Protein AF-A0A2R4WRS2-F1 (afdb_monomer_lite)

Structure (mmCIF, N/CA/C/O backbone):
data_AF-A0A2R4WRS2-F1
#
_entry.id   AF-A0A2R4WRS2-F1
#
loop_
_atom_site.group_PDB
_atom_site.id
_atom_site.type_symbol
_atom_site.label_atom_id
_atom_site.label_alt_id
_atom_site.label_comp_id
_atom_site.label_asym_id
_atom_site.label_entity_id
_atom_site.label_seq_id
_atom_site.pdbx_PDB_ins_code
_atom_site.Cartn_x
_atom_site.Cartn_y
_atom_site.Cartn_z
_atom_site.occupancy
_atom_site.B_iso_or_equiv
_atom_site.auth_seq_id
_atom_site.auth_comp_id
_atom_site.auth_asym_id
_atom_site.auth_atom_id
_atom_site.pdbx_PDB_model_num
ATOM 1 N N . MET A 1 1 ? -9.589 -21.321 -9.821 1.00 43.41 1 MET A N 1
ATOM 2 C CA . MET A 1 1 ? -9.171 -20.183 -10.671 1.00 43.41 1 MET A CA 1
ATOM 3 C C . MET A 1 1 ? -8.634 -19.086 -9.768 1.00 43.41 1 MET A C 1
ATOM 5 O O . MET A 1 1 ? -9.381 -18.606 -8.930 1.00 43.41 1 MET A O 1
ATOM 9 N N . THR A 1 2 ? -7.355 -18.728 -9.886 1.00 56.81 2 THR A N 1
ATOM 10 C CA . THR A 1 2 ? -6.776 -17.585 -9.160 1.00 56.81 2 THR A CA 1
ATOM 11 C C . THR A 1 2 ? -7.000 -16.333 -10.000 1.00 56.81 2 THR A C 1
ATOM 13 O O . THR A 1 2 ? -6.465 -16.241 -11.102 1.00 56.81 2 THR A O 1
ATOM 16 N N . GLN A 1 3 ? -7.821 -15.401 -9.520 1.00 60.59 3 GLN A N 1
ATOM 17 C CA . GLN A 1 3 ? -8.048 -14.128 -10.201 1.00 60.59 3 GLN A CA 1
ATOM 18 C C . GLN A 1 3 ? -6.916 -13.159 -9.847 1.00 60.59 3 GLN A C 1
ATOM 20 O O . GLN A 1 3 ? -6.644 -12.919 -8.672 1.00 60.59 3 GLN A O 1
ATOM 25 N N . TYR A 1 4 ? -6.246 -12.620 -10.863 1.00 66.38 4 TYR A N 1
ATOM 26 C CA . TYR A 1 4 ? -5.280 -11.540 -10.690 1.00 66.38 4 TYR A CA 1
ATOM 27 C C . TYR A 1 4 ? -6.028 -10.218 -10.561 1.00 66.38 4 TYR A C 1
ATOM 29 O O . TYR A 1 4 ? -6.995 -9.979 -11.284 1.00 66.38 4 TYR A O 1
ATOM 37 N N . VAL A 1 5 ? -5.586 -9.372 -9.636 1.00 69.69 5 VAL A N 1
ATOM 38 C CA . VAL A 1 5 ? -6.177 -8.053 -9.401 1.00 69.69 5 VAL A CA 1
ATOM 39 C C . VAL A 1 5 ? -5.112 -6.999 -9.658 1.00 69.69 5 VAL A C 1
ATOM 41 O O . VAL A 1 5 ? -3.983 -7.139 -9.192 1.00 69.69 5 VAL A O 1
ATOM 44 N N . GLU A 1 6 ? -5.464 -5.958 -10.410 1.00 79.06 6 GLU A N 1
ATOM 45 C CA . GLU A 1 6 ? -4.556 -4.842 -10.676 1.00 79.06 6 GLU A CA 1
ATOM 46 C C . GLU A 1 6 ? -4.233 -4.061 -9.397 1.00 79.06 6 GLU A C 1
ATOM 48 O O . GLU A 1 6 ? -5.053 -3.965 -8.480 1.00 79.06 6 GLU A O 1
ATOM 53 N N . GLU A 1 7 ? -3.063 -3.422 -9.363 1.00 78.56 7 GLU A N 1
ATOM 54 C CA . GLU A 1 7 ? -2.617 -2.602 -8.231 1.00 78.56 7 GLU A CA 1
ATOM 55 C C . GLU A 1 7 ? -3.644 -1.522 -7.850 1.00 78.56 7 GLU A C 1
ATOM 57 O O . GLU A 1 7 ? -3.932 -1.321 -6.671 1.00 78.56 7 GLU A O 1
ATOM 62 N N . ARG A 1 8 ? -4.293 -0.899 -8.842 1.00 81.12 8 ARG A N 1
ATOM 63 C CA . ARG A 1 8 ? -5.374 0.075 -8.619 1.00 81.12 8 ARG A CA 1
ATOM 64 C C . ARG A 1 8 ? -6.547 -0.500 -7.826 1.00 81.12 8 ARG A C 1
ATOM 66 O O . ARG A 1 8 ? -7.088 0.182 -6.959 1.00 81.12 8 ARG A O 1
ATOM 73 N N . ALA A 1 9 ? -6.930 -1.746 -8.090 1.00 84.38 9 ALA A N 1
ATOM 74 C CA . ALA A 1 9 ? -8.009 -2.405 -7.362 1.00 84.38 9 ALA A CA 1
ATOM 75 C C . ALA A 1 9 ? -7.596 -2.732 -5.917 1.00 84.38 9 ALA A C 1
ATOM 77 O O . ALA A 1 9 ? -8.408 -2.605 -4.997 1.00 84.38 9 ALA A O 1
ATOM 78 N N . VAL A 1 10 ? -6.325 -3.089 -5.700 1.00 84.44 10 VAL A N 1
ATOM 79 C CA . VAL A 1 10 ? -5.772 -3.303 -4.353 1.00 84.44 10 VAL A CA 1
ATOM 80 C C . VAL A 1 10 ? -5.769 -1.997 -3.556 1.00 84.44 10 VAL A C 1
ATOM 82 O O . VAL A 1 10 ? -6.206 -1.986 -2.405 1.00 84.44 10 VAL A O 1
ATOM 85 N N . LEU A 1 11 ? -5.365 -0.884 -4.174 1.00 87.69 11 LEU A N 1
ATOM 86 C CA . LEU A 1 11 ? -5.408 0.440 -3.549 1.00 87.69 11 LEU A CA 1
ATOM 87 C C . LEU A 1 11 ? -6.844 0.889 -3.243 1.00 87.69 11 LEU A C 1
ATOM 89 O O . LEU A 1 11 ? -7.105 1.390 -2.155 1.00 87.69 11 LEU A O 1
ATOM 93 N N . ALA A 1 12 ? -7.806 0.645 -4.135 1.00 89.12 12 ALA A N 1
ATOM 94 C CA . ALA A 1 12 ? -9.214 0.950 -3.864 1.00 89.12 12 ALA A CA 1
ATOM 95 C C . ALA A 1 12 ? -9.760 0.160 -2.659 1.00 89.12 12 ALA A C 1
ATOM 97 O O . ALA A 1 12 ? -10.472 0.706 -1.811 1.00 89.12 12 ALA A O 1
ATOM 98 N N . ARG A 1 13 ? -9.386 -1.120 -2.544 1.00 90.25 13 ARG A N 1
ATOM 99 C CA . ARG A 1 13 ? -9.739 -1.967 -1.395 1.00 90.25 13 ARG A CA 1
ATOM 100 C C . ARG A 1 13 ? -9.083 -1.470 -0.107 1.00 90.25 13 ARG A C 1
ATOM 102 O O . ARG A 1 13 ? -9.740 -1.440 0.931 1.00 90.25 13 ARG A O 1
ATOM 109 N N . LEU A 1 14 ? -7.829 -1.024 -0.185 1.00 91.12 14 LEU A N 1
ATOM 110 C CA . LEU A 1 14 ? -7.130 -0.376 0.921 1.00 91.12 14 LEU A CA 1
ATOM 111 C C . LEU A 1 14 ? -7.862 0.888 1.392 1.00 91.12 14 LEU A C 1
ATOM 113 O O . LEU A 1 14 ? -8.143 1.009 2.580 1.00 91.12 14 LEU A O 1
ATOM 117 N N . GLU A 1 15 ? -8.243 1.790 0.487 1.00 92.94 15 GLU A N 1
ATOM 118 C CA . GLU A 1 15 ? -8.980 3.009 0.851 1.00 92.94 15 GLU A CA 1
ATOM 119 C C . GLU A 1 15 ? -10.368 2.707 1.438 1.00 92.94 15 GLU A C 1
ATOM 121 O O . GLU A 1 15 ? -10.841 3.430 2.315 1.00 92.94 15 GLU A O 1
ATOM 126 N N . SER A 1 16 ? -11.031 1.629 1.006 1.00 93.31 16 SER A N 1
ATOM 127 C CA . SER A 1 16 ? -12.260 1.160 1.663 1.00 93.31 16 SER A CA 1
ATOM 128 C C . SER A 1 16 ? -11.998 0.769 3.115 1.00 93.31 16 SER A C 1
ATOM 130 O O . SER A 1 16 ? -12.676 1.255 4.011 1.00 93.31 16 SER A O 1
ATOM 132 N N . ARG A 1 17 ? -10.962 -0.035 3.364 1.00 92.88 17 ARG A N 1
ATOM 133 C CA . ARG A 1 17 ? -10.609 -0.499 4.714 1.00 92.88 17 ARG A CA 1
ATOM 134 C C . ARG A 1 17 ? -10.159 0.639 5.626 1.00 92.88 17 ARG A C 1
ATOM 136 O O . ARG A 1 17 ? -10.451 0.617 6.815 1.00 92.88 17 ARG A O 1
ATOM 143 N N . VAL A 1 18 ? -9.485 1.645 5.071 1.00 93.56 18 VAL A N 1
ATOM 144 C CA . VAL A 1 18 ? -9.127 2.875 5.792 1.00 93.56 18 VAL A CA 1
ATOM 145 C C . VAL A 1 18 ? -10.380 3.632 6.234 1.00 93.56 18 VAL A C 1
ATOM 147 O O . VAL A 1 18 ? -10.423 4.112 7.364 1.00 93.56 18 VAL A O 1
ATOM 150 N N . ARG A 1 19 ? -11.400 3.725 5.370 1.00 93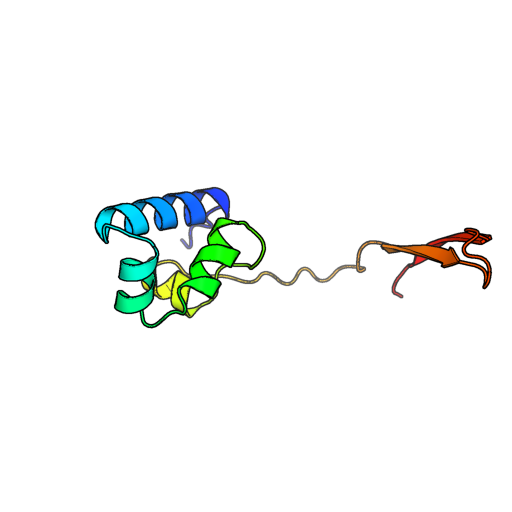.94 19 ARG A N 1
ATOM 151 C CA . ARG A 1 19 ? -12.686 4.341 5.727 1.00 93.94 1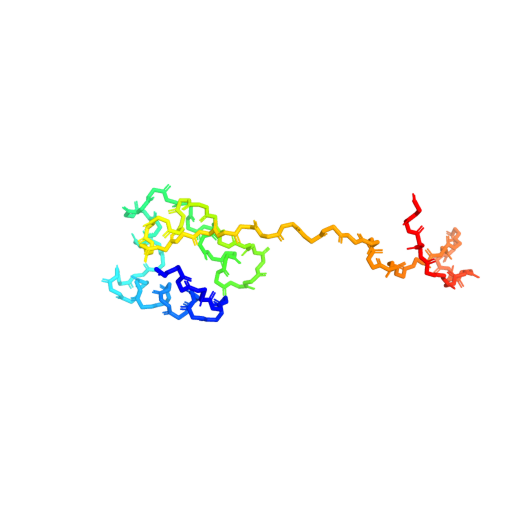9 ARG A CA 1
ATOM 152 C C . ARG A 1 19 ? -13.422 3.538 6.796 1.00 93.94 19 ARG A C 1
ATOM 154 O O . ARG A 1 19 ? -13.897 4.142 7.751 1.00 93.94 19 ARG A O 1
ATOM 161 N N . ASP A 1 20 ? -13.445 2.212 6.684 1.00 93.81 20 ASP A N 1
ATOM 162 C CA . ASP A 1 20 ? -14.091 1.332 7.670 1.00 93.81 20 ASP A CA 1
ATOM 163 C C . ASP A 1 20 ? -13.429 1.431 9.055 1.00 93.81 20 ASP A C 1
ATOM 165 O O . ASP A 1 20 ? -14.109 1.414 10.077 1.00 93.81 20 ASP A O 1
ATOM 169 N N . ALA A 1 21 ? -12.102 1.579 9.097 1.00 92.88 21 ALA A N 1
ATOM 170 C CA . ALA A 1 21 ? -11.343 1.786 10.332 1.00 92.88 21 ALA A CA 1
ATOM 171 C C . ALA A 1 21 ? -11.424 3.229 10.871 1.00 92.88 21 ALA A C 1
ATOM 173 O O . ALA A 1 21 ? -10.888 3.523 11.938 1.00 92.88 21 ALA A O 1
ATOM 174 N N . GLY A 1 22 ? -12.022 4.160 10.123 1.00 94.44 22 GLY A N 1
ATOM 175 C CA . GLY A 1 22 ? -12.117 5.584 10.457 1.00 94.44 22 GLY A CA 1
ATOM 176 C C . GLY A 1 22 ? -10.844 6.395 10.193 1.00 94.44 22 GLY A C 1
ATOM 177 O O . GLY A 1 22 ? -10.922 7.600 9.955 1.00 94.44 22 GLY A O 1
ATOM 178 N N . SER A 1 23 ? -9.664 5.770 10.182 1.00 94.12 23 SER A N 1
ATOM 179 C CA . SER A 1 23 ? -8.424 6.422 9.759 1.00 94.12 23 SER A CA 1
ATOM 180 C C . SER A 1 23 ? -7.359 5.426 9.299 1.00 94.12 23 SER A C 1
ATOM 182 O O . SER A 1 23 ? -7.375 4.243 9.634 1.00 94.12 23 SER A O 1
ATOM 184 N N . ALA A 1 24 ? -6.374 5.933 8.553 1.00 91.56 24 ALA A N 1
ATOM 185 C CA . ALA A 1 24 ? -5.216 5.147 8.131 1.00 91.56 24 ALA A CA 1
ATOM 186 C C . ALA A 1 24 ? -4.368 4.697 9.332 1.00 91.56 24 ALA A C 1
ATOM 188 O O . ALA A 1 24 ? -3.825 3.597 9.328 1.00 91.56 24 ALA A O 1
ATOM 189 N N . GLN A 1 25 ? -4.286 5.533 10.368 1.00 94.00 25 GLN A N 1
ATOM 190 C CA . GLN A 1 25 ? -3.588 5.192 11.600 1.00 94.00 25 GLN A CA 1
ATOM 191 C C . GLN A 1 25 ? -4.301 4.058 12.346 1.00 94.00 25 GLN A C 1
ATOM 193 O O . GLN A 1 25 ? -3.664 3.059 12.661 1.00 94.00 25 GLN A O 1
ATOM 198 N N . ALA A 1 26 ? -5.621 4.160 12.524 1.00 93.62 26 ALA A N 1
ATOM 199 C CA . ALA A 1 26 ? -6.421 3.119 13.165 1.00 93.62 26 ALA A CA 1
ATOM 200 C C . ALA A 1 26 ? -6.346 1.786 12.405 1.00 93.62 26 ALA A C 1
ATOM 202 O O . ALA A 1 26 ? -6.187 0.732 13.019 1.00 93.62 26 ALA A O 1
ATOM 203 N N . LEU A 1 27 ? -6.387 1.822 11.065 1.00 93.00 27 LEU A N 1
ATOM 204 C CA . LEU A 1 27 ? -6.181 0.616 10.265 1.00 93.00 27 LEU A CA 1
ATOM 205 C C . LEU A 1 27 ? -4.801 0.018 10.539 1.00 93.00 27 LEU A C 1
ATOM 207 O O . LEU A 1 27 ? -4.724 -1.167 10.844 1.00 93.00 27 LEU A O 1
ATOM 211 N N . ALA A 1 28 ? -3.736 0.819 10.450 1.00 92.69 28 ALA A N 1
ATOM 212 C CA . ALA A 1 28 ? -2.366 0.357 10.653 1.00 92.69 28 ALA A CA 1
ATOM 213 C C . ALA A 1 28 ? -2.183 -0.302 12.030 1.00 92.69 28 ALA A C 1
ATOM 215 O O . ALA A 1 28 ? -1.680 -1.421 12.103 1.00 92.69 28 ALA A O 1
ATOM 216 N N . GLU A 1 29 ? -2.681 0.333 13.092 1.00 92.94 29 GLU A N 1
ATOM 217 C CA . GLU A 1 29 ? -2.665 -0.208 14.455 1.00 92.94 29 GLU A CA 1
ATOM 218 C C . GLU A 1 29 ? -3.450 -1.526 14.555 1.00 92.94 29 GLU A C 1
ATOM 220 O O . GLU A 1 29 ? -2.942 -2.501 15.106 1.00 92.94 29 GLU A O 1
ATOM 225 N N . SER A 1 30 ? -4.642 -1.601 13.947 1.00 91.00 30 SER A N 1
ATOM 226 C CA . SER A 1 30 ? -5.495 -2.801 13.993 1.00 91.00 30 SER A CA 1
ATOM 227 C C . SER A 1 30 ? -4.891 -4.031 13.307 1.00 91.00 30 SER A C 1
ATOM 229 O O . SER A 1 30 ? -5.243 -5.158 13.648 1.00 91.00 30 SER A O 1
ATOM 231 N N . VAL A 1 31 ? -3.983 -3.826 12.348 1.00 89.94 31 VAL A N 1
ATOM 232 C CA . VAL A 1 31 ? -3.340 -4.905 11.578 1.00 89.94 31 VAL A CA 1
ATOM 233 C C . VAL A 1 31 ? -1.854 -5.063 11.913 1.00 89.94 31 VAL A C 1
ATOM 235 O O . VAL A 1 31 ? -1.145 -5.795 11.227 1.00 89.94 31 VAL A O 1
ATOM 238 N N . GLY A 1 32 ? -1.363 -4.371 12.949 1.00 90.69 32 GLY A N 1
ATOM 239 C CA . GLY A 1 32 ? 0.029 -4.462 13.402 1.00 90.69 32 GLY A CA 1
ATOM 240 C C . GLY A 1 32 ? 1.058 -3.895 12.416 1.00 90.69 32 GLY A C 1
ATOM 241 O O . GLY A 1 32 ? 2.204 -4.342 12.391 1.00 90.69 32 GLY A O 1
ATOM 242 N N . LEU A 1 33 ? 0.670 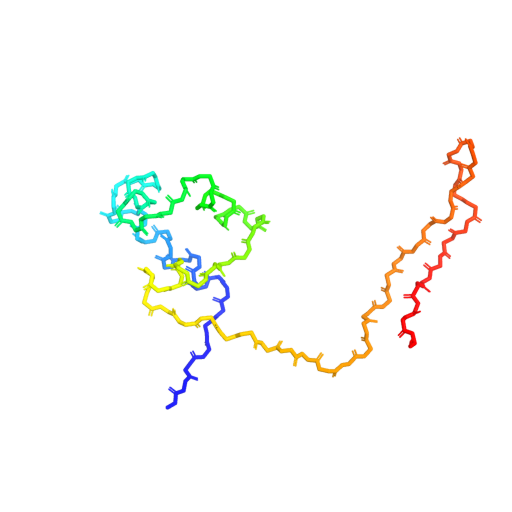-2.927 11.583 1.00 90.44 33 LEU A N 1
ATOM 243 C CA . LEU A 1 33 ? 1.550 -2.255 10.628 1.00 90.44 33 LEU A CA 1
ATOM 244 C C . LEU A 1 33 ? 1.941 -0.856 11.108 1.00 90.44 33 LEU A C 1
ATOM 246 O O . LEU A 1 33 ? 1.203 -0.177 11.815 1.00 90.44 33 LEU A O 1
ATOM 250 N N . SER A 1 34 ? 3.099 -0.377 10.650 1.00 93.12 34 SER A N 1
ATOM 251 C CA . SER A 1 34 ? 3.486 1.020 10.857 1.00 93.12 34 SER A CA 1
ATOM 252 C C . SER A 1 34 ? 2.564 1.964 10.064 1.00 93.12 34 SER A C 1
ATOM 254 O O . SER A 1 34 ? 2.391 1.761 8.854 1.00 93.12 34 SER A O 1
ATOM 256 N N . PRO A 1 35 ? 2.044 3.048 10.675 1.00 92.81 35 PRO A N 1
ATOM 257 C CA . PRO A 1 35 ? 1.288 4.077 9.958 1.00 92.81 35 PRO A CA 1
ATOM 258 C C . PRO A 1 35 ? 2.075 4.700 8.798 1.00 92.81 35 PRO A C 1
ATOM 260 O O . PRO A 1 35 ? 1.505 5.024 7.753 1.00 92.81 35 PRO A O 1
ATOM 263 N N . GLN A 1 36 ? 3.398 4.826 8.946 1.00 92.88 36 GLN A N 1
ATOM 264 C CA . GLN A 1 36 ? 4.272 5.340 7.893 1.00 92.88 36 GLN A CA 1
ATOM 265 C C . GLN A 1 36 ? 4.321 4.388 6.696 1.00 92.88 36 GLN A C 1
ATOM 267 O O . GLN A 1 36 ? 4.203 4.837 5.559 1.00 92.88 36 GLN A O 1
ATOM 272 N N . HIS A 1 37 ? 4.407 3.077 6.947 1.00 90.25 37 HIS A N 1
ATOM 273 C CA . HIS A 1 37 ? 4.368 2.069 5.885 1.00 90.25 37 HIS A CA 1
ATOM 274 C C . HIS A 1 37 ? 3.059 2.141 5.095 1.00 90.25 37 HIS A C 1
ATOM 276 O O . HIS A 1 37 ? 3.080 2.165 3.866 1.00 90.25 37 HIS A O 1
ATOM 282 N N . LEU A 1 38 ? 1.921 2.254 5.786 1.00 91.06 38 LEU A N 1
ATOM 283 C CA . LEU A 1 38 ? 0.620 2.406 5.133 1.00 91.06 38 LEU A CA 1
ATOM 284 C C . LEU A 1 38 ? 0.560 3.687 4.282 1.00 91.06 38 LEU A C 1
ATOM 286 O O . LEU A 1 38 ? 0.055 3.672 3.163 1.00 91.06 38 LEU A O 1
ATOM 290 N N . SER A 1 39 ? 1.112 4.790 4.790 1.00 92.62 39 SER A N 1
ATOM 291 C CA . SER A 1 39 ? 1.191 6.070 4.077 1.00 92.62 39 SER A CA 1
ATOM 292 C C . SER A 1 39 ? 2.055 5.990 2.814 1.00 92.62 39 SER A C 1
ATOM 294 O O . SER A 1 39 ? 1.666 6.503 1.763 1.00 92.62 39 SER A O 1
ATOM 296 N N . ASP A 1 40 ? 3.199 5.311 2.885 1.00 92.38 40 ASP A N 1
ATOM 297 C CA . ASP A 1 40 ? 4.092 5.112 1.742 1.00 92.38 40 ASP A CA 1
ATOM 298 C C . ASP A 1 40 ? 3.447 4.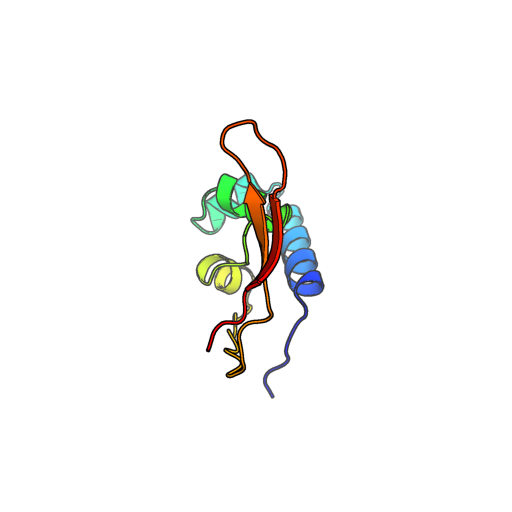248 0.654 1.00 92.38 40 ASP A C 1
ATOM 300 O O . ASP A 1 40 ? 3.568 4.576 -0.528 1.00 92.38 40 ASP A O 1
ATOM 304 N N . VAL A 1 41 ? 2.712 3.199 1.037 1.00 90.44 41 VAL A N 1
ATOM 305 C CA . VAL A 1 41 ? 1.952 2.368 0.089 1.00 90.44 41 VAL A CA 1
ATOM 306 C C . VAL A 1 41 ? 0.857 3.183 -0.598 1.00 90.44 41 VAL A C 1
ATOM 308 O O . VAL A 1 41 ? 0.760 3.173 -1.822 1.00 90.44 41 VAL A O 1
ATOM 311 N N . ARG A 1 42 ? 0.077 3.964 0.158 1.00 89.12 42 ARG A N 1
ATOM 312 C CA . ARG A 1 42 ? -0.985 4.824 -0.401 1.00 89.12 42 ARG A CA 1
ATOM 313 C C . ARG A 1 42 ? -0.455 5.880 -1.373 1.00 89.12 42 ARG A C 1
ATOM 315 O O . ARG A 1 42 ? -1.165 6.296 -2.280 1.00 89.12 42 ARG A O 1
ATOM 322 N N . ARG A 1 43 ? 0.794 6.316 -1.190 1.00 89.75 43 ARG A N 1
ATOM 323 C CA . ARG A 1 43 ? 1.483 7.277 -2.067 1.00 89.75 43 ARG A CA 1
ATOM 324 C C . ARG A 1 43 ? 2.242 6.619 -3.221 1.00 89.75 43 ARG A C 1
ATOM 326 O O . ARG A 1 43 ? 2.931 7.328 -3.949 1.00 89.75 43 ARG A O 1
ATOM 333 N N . GLY A 1 44 ? 2.183 5.294 -3.357 1.00 86.44 44 GLY A N 1
ATOM 334 C CA . GLY A 1 44 ? 2.921 4.552 -4.382 1.00 86.44 44 GLY A CA 1
ATOM 335 C C . GLY A 1 44 ? 4.442 4.559 -4.189 1.00 86.44 44 GLY A C 1
ATOM 336 O O . GLY A 1 44 ? 5.179 4.212 -5.103 1.00 86.44 44 GLY A O 1
ATOM 337 N N . ARG A 1 45 ? 4.940 4.953 -3.009 1.00 88.12 45 ARG A N 1
ATOM 338 C CA . ARG A 1 45 ? 6.381 4.936 -2.691 1.00 88.12 45 ARG A CA 1
ATOM 339 C C . ARG A 1 45 ? 6.877 3.539 -2.335 1.00 88.12 45 ARG A C 1
ATOM 341 O O . ARG A 1 45 ? 8.076 3.279 -2.379 1.00 88.12 45 ARG A O 1
ATOM 348 N N . ARG A 1 46 ? 5.964 2.655 -1.927 1.00 87.69 46 ARG A N 1
ATOM 349 C CA . ARG A 1 46 ? 6.237 1.257 -1.593 1.00 87.69 46 ARG A CA 1
ATOM 350 C C . ARG A 1 46 ? 5.145 0.356 -2.140 1.00 87.69 46 ARG A C 1
ATOM 352 O O . ARG A 1 46 ? 3.975 0.717 -2.141 1.00 87.69 46 ARG A O 1
ATOM 359 N N . SER A 1 47 ? 5.536 -0.849 -2.533 1.00 84.38 47 SER A N 1
ATOM 360 C CA . SER A 1 47 ? 4.595 -1.895 -2.917 1.00 84.38 47 SER A CA 1
ATOM 361 C C . SER A 1 47 ? 3.878 -2.481 -1.699 1.00 84.38 47 SER A C 1
ATOM 363 O O . SER A 1 47 ? 4.393 -2.475 -0.576 1.00 84.38 47 SER A O 1
ATOM 365 N N . VAL A 1 48 ? 2.706 -3.063 -1.944 1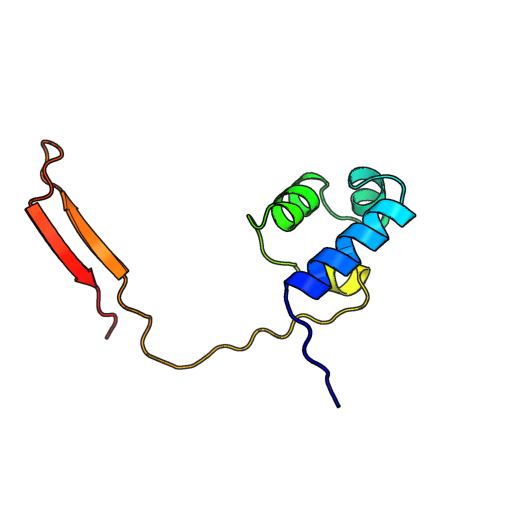.00 84.44 48 VAL A N 1
ATOM 366 C CA . VAL A 1 48 ? 1.949 -3.822 -0.943 1.00 84.44 48 VAL A CA 1
ATOM 367 C C . VAL A 1 48 ? 2.786 -5.005 -0.441 1.00 84.44 48 VAL A C 1
ATOM 369 O O . VAL A 1 48 ? 3.281 -5.822 -1.219 1.00 84.44 48 VAL A O 1
ATOM 372 N N . THR A 1 49 ? 2.966 -5.086 0.877 1.00 84.31 49 THR A N 1
ATOM 373 C CA . THR A 1 49 ? 3.681 -6.182 1.546 1.00 84.31 49 THR A CA 1
ATOM 374 C C . THR A 1 49 ? 2.752 -7.361 1.824 1.00 84.31 49 THR A C 1
ATOM 376 O O . THR A 1 49 ? 1.535 -7.205 1.807 1.00 84.31 49 THR A O 1
ATOM 379 N N . GLY A 1 50 ? 3.319 -8.535 2.133 1.00 84.38 50 GLY A N 1
ATOM 380 C CA . GLY A 1 50 ? 2.542 -9.728 2.499 1.00 84.38 50 GLY A CA 1
ATOM 381 C C . GLY A 1 50 ? 1.577 -9.480 3.663 1.00 84.38 50 GLY A C 1
ATOM 382 O O . GLY A 1 50 ? 0.389 -9.720 3.515 1.00 84.38 50 GLY A O 1
ATOM 383 N N . ALA A 1 51 ? 2.051 -8.871 4.755 1.00 84.31 51 ALA A N 1
ATOM 384 C CA . ALA A 1 51 ? 1.210 -8.547 5.912 1.00 84.31 51 ALA A CA 1
ATOM 385 C C . ALA A 1 51 ? 0.038 -7.603 5.572 1.00 84.31 51 ALA A C 1
ATOM 387 O O . ALA A 1 51 ? -1.082 -7.797 6.036 1.00 84.31 51 ALA A O 1
ATOM 388 N N . LEU A 1 52 ? 0.266 -6.597 4.715 1.00 86.88 52 LEU A N 1
ATOM 389 C CA . LEU A 1 52 ? -0.816 -5.725 4.251 1.00 86.88 52 LEU A CA 1
ATOM 390 C C . LEU A 1 52 ? -1.779 -6.473 3.321 1.00 86.88 52 LEU A C 1
ATOM 392 O O . LEU A 1 52 ? -2.984 -6.263 3.389 1.00 86.88 52 LEU A O 1
ATOM 396 N N . ALA A 1 53 ? -1.269 -7.355 2.467 1.00 87.50 53 ALA A N 1
ATOM 397 C CA . ALA A 1 53 ? -2.091 -8.178 1.590 1.00 87.50 53 ALA A CA 1
ATOM 398 C C . ALA A 1 53 ? -3.008 -9.119 2.389 1.00 87.50 53 ALA A C 1
ATOM 400 O O . ALA A 1 53 ? -4.213 -9.153 2.139 1.00 87.50 53 ALA A O 1
ATOM 401 N N . GLU A 1 54 ? -2.469 -9.790 3.409 1.00 87.12 54 GLU A N 1
ATOM 402 C CA . GLU A 1 54 ? -3.228 -10.632 4.340 1.00 87.12 54 GLU A CA 1
ATOM 403 C C . GLU A 1 54 ? -4.340 -9.839 5.032 1.00 87.12 54 GLU A C 1
ATOM 405 O O . GLU A 1 54 ? -5.501 -10.249 5.009 1.00 87.12 54 GLU A O 1
ATOM 410 N N . ALA A 1 55 ? -4.026 -8.644 5.540 1.00 85.06 55 ALA A N 1
ATOM 411 C CA . ALA A 1 55 ? -5.002 -7.746 6.158 1.00 85.06 55 ALA A CA 1
ATOM 412 C C . ALA A 1 55 ? -6.124 -7.275 5.207 1.00 85.06 55 ALA A C 1
ATOM 414 O O . ALA A 1 55 ? -7.222 -6.914 5.650 1.00 85.06 55 ALA A O 1
ATOM 415 N N . LEU A 1 56 ? -5.856 -7.259 3.899 1.00 86.00 56 LEU A N 1
ATOM 416 C CA . LEU A 1 56 ? -6.823 -6.931 2.847 1.00 86.00 56 LEU A CA 1
ATOM 417 C C . LEU A 1 56 ? -7.560 -8.171 2.306 1.00 86.00 56 LEU A C 1
ATOM 419 O O . LEU A 1 56 ? -8.484 -8.025 1.494 1.00 86.00 56 LEU A O 1
ATOM 423 N N . GLY A 1 57 ? -7.186 -9.374 2.754 1.00 84.81 57 GLY A N 1
ATOM 424 C CA . GLY A 1 57 ? -7.710 -10.644 2.254 1.00 84.81 57 GLY A CA 1
ATOM 425 C C . GLY A 1 57 ? -7.308 -10.919 0.805 1.00 84.81 57 GLY A C 1
ATOM 426 O O . GLY A 1 57 ? -8.105 -11.459 0.040 1.00 84.81 57 GLY A O 1
ATOM 427 N N . VAL A 1 58 ? -6.112 -10.485 0.400 1.00 84.19 58 VAL A N 1
ATOM 428 C CA . VAL A 1 58 ? -5.557 -10.707 -0.941 1.00 84.19 58 VAL A CA 1
ATOM 429 C C . VAL A 1 58 ? -4.190 -11.380 -0.845 1.00 84.19 58 VAL A C 1
ATOM 431 O O . VAL A 1 58 ? -3.480 -11.246 0.147 1.00 84.19 58 VAL A O 1
ATOM 434 N N . HIS A 1 59 ? -3.791 -12.089 -1.898 1.00 81.25 59 HIS A N 1
ATOM 435 C CA . HIS A 1 59 ? -2.475 -12.720 -1.975 1.00 81.25 59 HIS A CA 1
ATOM 436 C C . HIS A 1 59 ? -1.616 -12.021 -3.027 1.00 81.25 59 HIS A C 1
ATOM 438 O O . HIS A 1 59 ? -2.025 -11.874 -4.179 1.00 81.25 59 HIS A O 1
ATOM 444 N N . VAL A 1 60 ? -0.405 -11.611 -2.643 1.00 76.88 60 VAL A N 1
ATOM 445 C CA . VAL A 1 60 ? 0.571 -11.039 -3.579 1.00 76.88 60 VAL A CA 1
ATOM 446 C C . VAL A 1 60 ? 1.308 -12.179 -4.270 1.00 76.88 60 VAL A C 1
ATOM 448 O O . VAL A 1 60 ? 2.114 -12.872 -3.652 1.00 76.88 60 VAL A O 1
ATOM 451 N N . ARG A 1 61 ? 1.068 -12.356 -5.571 1.00 74.38 61 ARG A N 1
ATOM 452 C CA . ARG A 1 61 ? 1.880 -13.236 -6.419 1.00 74.38 61 ARG A CA 1
ATOM 453 C C . ARG A 1 61 ? 2.930 -12.399 -7.140 1.00 74.38 61 ARG A C 1
ATOM 455 O O . ARG A 1 61 ? 2.600 -11.654 -8.057 1.00 74.38 61 ARG A O 1
ATOM 462 N N . ARG A 1 62 ? 4.197 -12.537 -6.744 1.00 72.06 62 ARG A N 1
ATOM 463 C CA . ARG A 1 62 ? 5.320 -11.983 -7.510 1.00 72.06 62 ARG A CA 1
ATOM 464 C C . ARG A 1 62 ? 5.586 -12.891 -8.703 1.00 72.06 62 ARG A C 1
ATOM 466 O O . ARG A 1 62 ? 5.838 -14.081 -8.528 1.00 72.06 62 ARG A O 1
ATOM 473 N N . VAL A 1 63 ? 5.486 -12.336 -9.903 1.00 69.50 63 VAL A N 1
ATOM 474 C CA . VAL A 1 63 ? 5.890 -13.012 -11.135 1.00 69.50 63 VAL A CA 1
ATOM 475 C C . VAL A 1 63 ? 7.251 -12.447 -11.507 1.00 69.50 63 VAL A C 1
ATOM 477 O O . VAL A 1 63 ? 7.364 -11.269 -11.832 1.00 69.50 63 VAL A O 1
ATOM 480 N N . TYR A 1 64 ? 8.281 -13.277 -11.395 1.00 67.31 64 TYR A N 1
ATOM 481 C CA . TYR A 1 64 ? 9.600 -12.958 -11.920 1.00 67.31 64 TYR A CA 1
ATOM 482 C C . TYR A 1 64 ? 9.579 -13.309 -13.403 1.00 67.31 64 TYR A C 1
ATOM 484 O O . TYR A 1 64 ? 9.334 -14.460 -13.759 1.00 67.31 64 TYR A O 1
ATOM 492 N N . VAL A 1 65 ? 9.746 -12.305 -14.257 1.00 68.81 65 VAL A N 1
ATOM 493 C CA . VAL A 1 65 ? 9.869 -12.517 -15.697 1.00 68.81 65 VAL A CA 1
ATOM 494 C C . VAL A 1 65 ? 11.353 -12.697 -15.981 1.00 68.81 65 VAL A C 1
ATOM 496 O O . VAL A 1 65 ? 12.133 -11.772 -15.764 1.00 68.81 65 VAL A O 1
ATOM 499 N N . GLU A 1 66 ? 11.747 -13.893 -16.411 1.00 57.97 66 GLU A N 1
ATOM 500 C CA . GLU A 1 66 ? 13.081 -14.106 -16.967 1.00 57.97 66 GLU A CA 1
ATOM 501 C C . GLU A 1 66 ? 13.163 -13.378 -18.312 1.00 57.97 66 GLU A C 1
ATOM 503 O O . GLU A 1 66 ? 12.372 -13.616 -19.224 1.00 57.97 66 GLU A O 1
ATOM 508 N N . GLY A 1 67 ? 14.093 -12.436 -18.406 1.00 66.06 67 GLY A N 1
ATOM 509 C CA . GLY A 1 67 ? 14.327 -11.621 -19.587 1.00 66.06 67 GLY A CA 1
ATOM 510 C C . GLY A 1 67 ? 15.485 -10.659 -19.334 1.00 66.06 67 GLY A C 1
ATOM 511 O O . GLY A 1 67 ? 15.812 -10.398 -18.171 1.00 66.06 67 GLY A O 1
ATOM 512 N N . PRO A 1 68 ? 16.131 -10.143 -20.392 1.00 69.06 68 PRO A N 1
ATOM 513 C CA . PRO A 1 68 ? 17.173 -9.142 -20.225 1.00 69.06 68 PRO A CA 1
ATOM 514 C C . PRO A 1 68 ? 16.594 -7.954 -19.454 1.00 69.06 68 PRO A C 1
ATOM 516 O O . PRO A 1 68 ? 15.510 -7.457 -19.776 1.00 69.06 68 PRO A O 1
ATOM 519 N N . ARG A 1 69 ? 17.299 -7.521 -18.403 1.00 70.88 69 ARG A N 1
ATOM 520 C CA . ARG A 1 69 ? 16.941 -6.302 -17.669 1.00 70.88 69 ARG A CA 1
ATOM 521 C C . ARG A 1 69 ? 16.863 -5.158 -18.690 1.00 70.88 69 ARG A C 1
ATOM 523 O O . ARG A 1 69 ? 17.798 -5.033 -19.485 1.00 70.88 69 ARG A O 1
ATOM 530 N N . PRO A 1 70 ? 15.780 -4.357 -18.711 1.00 70.81 70 PRO A N 1
ATOM 531 C CA . PRO A 1 70 ? 15.664 -3.269 -19.671 1.00 70.81 70 PRO A CA 1
ATOM 532 C C . PRO A 1 70 ? 16.867 -2.327 -19.527 1.00 70.81 70 PRO A C 1
ATOM 534 O O . PRO A 1 70 ? 17.330 -2.118 -18.399 1.00 70.81 70 PRO A O 1
ATOM 537 N N . PRO A 1 71 ? 17.395 -1.795 -20.642 1.00 74.94 71 PRO A N 1
ATOM 538 C CA . PRO A 1 71 ? 18.528 -0.892 -20.593 1.00 74.94 71 PRO A CA 1
ATOM 539 C C . PRO A 1 71 ? 18.203 0.321 -19.722 1.00 74.94 71 PRO A C 1
ATOM 541 O O . PRO A 1 71 ? 17.135 0.922 -19.834 1.00 74.94 71 PRO A O 1
ATOM 544 N N . GLU A 1 72 ? 19.130 0.667 -18.834 1.00 77.19 72 GLU A N 1
ATOM 545 C CA . GLU A 1 72 ? 19.012 1.853 -17.986 1.00 77.19 72 GLU A CA 1
ATOM 546 C C . GLU A 1 72 ? 19.829 2.994 -18.607 1.00 77.19 72 GLU A C 1
ATOM 548 O O . GLU A 1 72 ? 20.978 2.763 -18.998 1.00 77.19 72 GLU A O 1
ATOM 553 N N . PRO A 1 73 ? 19.284 4.220 -18.712 1.00 79.50 73 PRO A N 1
ATOM 554 C CA . PRO A 1 73 ? 20.055 5.359 -19.182 1.00 79.50 73 PRO A CA 1
ATOM 555 C C . PRO A 1 73 ? 21.142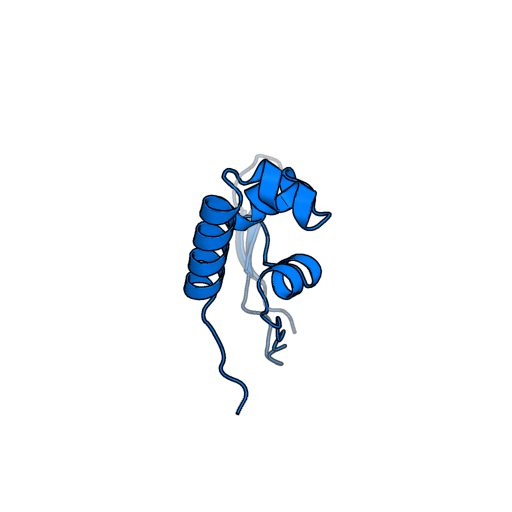 5.689 -18.157 1.00 79.50 73 PRO A C 1
ATOM 557 O O . PRO A 1 73 ? 20.866 5.864 -16.969 1.00 79.50 73 PRO A O 1
ATOM 560 N N . VAL A 1 74 ? 22.384 5.775 -18.621 1.00 85.50 74 VAL A N 1
ATOM 561 C CA . VAL A 1 74 ? 23.541 6.155 -17.814 1.00 85.50 74 VAL A CA 1
ATOM 562 C C . VAL A 1 74 ? 24.162 7.409 -18.402 1.00 85.50 74 VAL A C 1
ATOM 564 O O . VAL A 1 74 ? 24.483 7.472 -19.591 1.00 85.50 74 VAL A O 1
ATOM 567 N N . GLU A 1 75 ? 24.345 8.398 -17.535 1.00 89.69 75 GLU A N 1
ATOM 568 C CA . GLU A 1 75 ? 25.098 9.608 -17.829 1.00 89.69 75 GLU A CA 1
ATOM 569 C C . GLU A 1 75 ? 26.482 9.489 -17.190 1.00 89.69 75 GLU A C 1
ATOM 571 O O . GLU A 1 75 ? 26.604 9.295 -15.978 1.00 89.69 75 GLU A O 1
ATOM 576 N N . LEU A 1 76 ? 27.534 9.583 -18.003 1.00 84.56 76 LEU A N 1
ATOM 577 C CA . LEU A 1 76 ? 28.883 9.807 -17.497 1.00 84.56 76 LEU A CA 1
ATOM 578 C C . LEU A 1 76 ? 29.056 11.307 -17.325 1.00 84.56 76 LEU A C 1
ATOM 580 O O . LEU A 1 76 ? 29.025 12.050 -18.305 1.00 84.56 76 LEU A O 1
ATOM 584 N N . VAL A 1 77 ? 29.215 11.732 -16.079 1.00 87.69 77 VAL A N 1
ATOM 585 C CA . VAL A 1 77 ? 29.345 13.140 -15.716 1.00 87.69 77 VAL A CA 1
ATOM 586 C C . VAL A 1 77 ? 30.800 13.430 -15.363 1.00 87.69 77 VAL A C 1
ATOM 588 O O . VAL A 1 77 ? 31.425 12.679 -14.610 1.00 87.69 77 VAL A O 1
ATOM 591 N N . GLY A 1 78 ? 31.342 14.496 -15.946 1.00 85.94 78 GLY A N 1
ATOM 592 C CA . GLY A 1 78 ? 32.669 15.023 -15.660 1.00 85.94 78 GLY A CA 1
ATOM 593 C C . GLY A 1 78 ? 32.774 15.585 -14.243 1.00 85.94 78 GLY A C 1
ATOM 594 O O . GLY A 1 78 ? 31.778 15.801 -13.553 1.00 85.94 78 GLY A O 1
ATOM 595 N N . ALA A 1 79 ? 34.003 15.831 -13.787 1.00 83.44 79 ALA A N 1
ATOM 596 C CA . ALA A 1 79 ? 34.261 16.349 -12.438 1.00 83.44 79 ALA A CA 1
ATOM 597 C C . ALA A 1 79 ? 33.688 17.765 -12.197 1.00 83.44 79 ALA A C 1
ATOM 599 O O . ALA A 1 79 ? 33.534 18.184 -11.053 1.00 83.44 79 ALA A O 1
ATOM 600 N N . ASP A 1 80 ? 33.370 18.484 -13.269 1.00 89.81 80 ASP A N 1
ATOM 601 C CA . ASP A 1 80 ? 32.742 19.806 -13.322 1.00 89.81 80 ASP A CA 1
ATOM 602 C C . ASP A 1 80 ? 31.206 19.761 -13.425 1.00 89.81 80 ASP A C 1
ATOM 604 O O . ASP A 1 80 ? 30.557 20.807 -13.411 1.00 89.81 80 ASP A O 1
ATOM 608 N N . GLY A 1 81 ? 30.612 18.565 -13.485 1.00 83.50 81 GLY A N 1
ATOM 609 C CA . GLY A 1 81 ? 29.168 18.383 -13.616 1.00 83.50 81 GLY A CA 1
ATOM 610 C C . GLY A 1 81 ? 28.657 18.361 -15.059 1.00 83.50 81 GLY A C 1
ATOM 611 O O . GLY A 1 81 ? 27.445 18.262 -15.255 1.00 83.50 81 GLY A O 1
ATOM 612 N N . GLU A 1 82 ? 29.530 18.429 -16.069 1.00 89.31 82 GLU A N 1
ATOM 613 C CA . GLU A 1 82 ? 29.119 18.323 -17.473 1.00 89.31 82 GLU A CA 1
ATOM 614 C C . GLU A 1 82 ? 28.802 16.866 -17.853 1.00 89.31 82 GLU A C 1
ATOM 616 O O . GLU A 1 82 ? 29.534 15.940 -17.504 1.00 89.31 82 GLU A O 1
ATOM 621 N N . VAL A 1 83 ? 27.711 16.636 -18.591 1.00 85.69 83 VAL A N 1
ATOM 622 C CA . VAL A 1 83 ? 27.391 15.305 -19.130 1.00 85.69 83 VAL A CA 1
ATOM 623 C C . VAL A 1 83 ? 28.302 15.023 -20.322 1.00 85.69 83 VAL A C 1
ATOM 625 O O . VAL A 1 83 ? 28.101 15.558 -21.408 1.00 85.69 83 VAL A O 1
ATOM 628 N N . LEU A 1 84 ? 29.279 14.142 -20.128 1.00 84.31 84 LEU A N 1
ATOM 629 C CA . LEU A 1 84 ? 30.260 13.764 -21.145 1.00 84.31 84 LEU A CA 1
ATOM 630 C C . LEU A 1 84 ? 29.716 12.698 -22.104 1.00 84.31 84 LEU A C 1
ATOM 632 O O . LEU A 1 84 ? 30.046 12.702 -23.288 1.00 84.31 84 LEU A O 1
ATOM 636 N N . VAL A 1 85 ? 28.889 11.769 -21.609 1.00 87.19 85 VAL A N 1
ATOM 637 C CA . VAL A 1 85 ? 28.297 10.687 -22.418 1.00 87.19 85 VAL A CA 1
ATOM 638 C C . VAL A 1 85 ? 26.906 10.337 -21.904 1.00 87.19 85 VAL A C 1
ATOM 640 O O . VAL A 1 85 ? 26.714 10.170 -20.702 1.00 87.19 85 VAL A O 1
ATOM 643 N N . ARG A 1 86 ? 25.960 10.135 -22.828 1.00 83.81 86 ARG A N 1
ATOM 644 C CA . ARG A 1 86 ? 24.693 9.433 -22.580 1.00 83.81 86 ARG A CA 1
ATOM 645 C C . ARG A 1 86 ? 24.726 8.083 -23.278 1.00 83.81 86 ARG A C 1
ATOM 647 O O . ARG A 1 86 ? 24.913 8.031 -24.491 1.00 83.81 86 ARG A O 1
ATOM 654 N N . ALA A 1 87 ? 24.545 7.009 -22.524 1.00 83.94 87 ALA A N 1
ATOM 655 C CA . ALA A 1 87 ? 24.520 5.655 -23.058 1.00 83.94 87 ALA A CA 1
ATOM 656 C C . ALA A 1 87 ? 23.426 4.821 -22.391 1.00 83.94 87 ALA A C 1
ATOM 658 O O . ALA A 1 87 ? 22.962 5.131 -21.296 1.00 83.94 87 ALA A O 1
ATOM 659 N N . GLU A 1 88 ? 23.039 3.736 -23.049 1.00 82.75 88 GLU A N 1
ATOM 660 C CA . GLU A 1 88 ? 22.171 2.718 -22.473 1.00 82.75 88 GLU A CA 1
ATOM 661 C C . GLU A 1 88 ? 23.029 1.603 -21.875 1.00 82.75 88 GLU A C 1
ATOM 663 O O . GLU A 1 88 ? 23.834 0.971 -22.564 1.00 82.75 88 GLU A O 1
ATOM 668 N N . ARG A 1 89 ? 22.878 1.353 -20.574 1.00 75.50 89 ARG A N 1
ATOM 669 C CA . ARG A 1 89 ? 23.542 0.234 -19.911 1.00 75.50 89 ARG A CA 1
ATOM 670 C C . ARG A 1 89 ? 22.766 -1.039 -20.192 1.00 75.50 89 ARG A C 1
ATOM 672 O O . ARG A 1 89 ? 21.694 -1.255 -19.632 1.00 75.50 89 ARG A O 1
ATOM 679 N N . ILE A 1 90 ? 23.346 -1.892 -21.024 1.00 74.56 90 ILE A N 1
ATOM 680 C CA . ILE A 1 90 ? 22.844 -3.238 -21.285 1.00 74.56 90 ILE A CA 1
ATOM 681 C C . ILE A 1 90 ? 23.441 -4.181 -20.237 1.00 74.56 90 ILE A C 1
ATOM 683 O O . ILE A 1 90 ? 24.645 -4.159 -19.978 1.00 74.56 90 ILE A O 1
ATOM 687 N N . PHE A 1 91 ? 22.591 -4.994 -19.616 1.00 65.12 91 PHE A N 1
ATOM 688 C CA . PHE A 1 91 ? 23.002 -6.041 -18.685 1.00 65.12 91 PHE A CA 1
ATOM 689 C C . PHE A 1 91 ? 23.085 -7.358 -19.470 1.00 65.12 91 PHE A C 1
ATOM 691 O O . PHE A 1 91 ? 22.047 -7.890 -19.863 1.00 65.12 91 PHE A O 1
ATOM 698 N N . SER A 1 92 ? 24.305 -7.824 -19.757 1.00 62.78 92 SER A N 1
ATOM 699 C CA . SER A 1 92 ? 24.585 -9.133 -20.374 1.00 62.78 92 SER A CA 1
ATOM 700 C C . SER A 1 92 ? 24.727 -10.232 -19.334 1.00 62.78 92 SER A C 1
ATOM 702 O O . SER A 1 92 ? 25.414 -9.943 -18.324 1.00 62.78 92 SER A O 1
#

Secondary structure (DSSP, 8-state):
------HHHHHHHHHHHHHHTSSHHHHHHHTT--HHHHHHHHTTSSPPPHHHHHHHT---------SPPPPEEEEEE-TTS-EEEEEEE---

Foldseek 3Di:
DDDDDDLVVLLVLLVVQCVVLVHLCSLCVVLVHDSVVSVCCNVVVDPQDQSNCVSSVHGDDDDDDPDWDFWDWDFDADPVRHGPDTDTDTDD

Sequence (92 aa):
MTQYVEERAVLARLESRVRDAGSAQALAESVGLSPQHLSDVRRGRRSVTGALAEALGVHVRRVYVEGPRPPEPVELVGADGEVLVRAERIFS

Radius of gyration: 19.53 Å; chains: 1; bounding box: 48×40×38 Å

pLDDT: mean 83.33, std 10.19, range [43.41, 94.44]

Organism: NCBI:txid2051553

InterPro domains:
  IPR001387 Cro/C1-type, helix-turn-helix domain [cd00093] (23-60)
  IPR010982 Lambda repressor-like, DNA-binding domain superfamily [SSF47413] (8-64)